Protein AF-A0A9J6EIV0-F1 (afdb_monomer_lite)

InterPro domains:
  IPR001214 SET domain [PF21549] (15-64)
  IPR046341 SET domain superfamily [G3DSA:2.170.270.10] (5-67)

Radius of gyration: 27.81 Å; chains: 1; bounding box: 57×49×86 Å

Secondary structure (DSSP, 8-state):
-PPPPPTTS---SEETTEE-----TT-TTS--GGGGPPPPSSTTT--EEEEE-TTS-EEEEE-HHHHHHHHHHHHHHHTT----EEEEEEEETT---SS-----S-HHHHHHTT----PPPP-S-PPEEEEEEEEETTEEPTT--EEEE-S-SSS-SGGG--TT--

pLDDT: mean 74.61, std 16.57, range [36.88, 96.25]

Foldseek 3Di:
DDDPDDPQPPQDCQDVNDRNDDDDQVDPVDHDPVSVDDDDPDPVPDQWDWDADSVGDIDTDGPDVVVVVVVVVVVCVVVVHFDKDKDKDKDFDQDDDPDWQAQPPDPVVCVVVVHDRTDDRDDDLGWMKMKIFMDGPVGTDPPRIDIDTQPDSDDDSVVVDDPPVD

Structure (mmCIF, N/CA/C/O backbone):
data_AF-A0A9J6EIV0-F1
#
_entry.id   AF-A0A9J6EIV0-F1
#
loop_
_atom_site.group_PDB
_atom_site.id
_atom_site.type_symbol
_atom_site.label_atom_id
_atom_site.label_alt_id
_atom_site.label_comp_id
_atom_site.label_asym_id
_atom_site.label_entity_id
_atom_site.label_seq_id
_atom_site.pdbx_PDB_ins_code
_atom_site.Cartn_x
_atom_site.Cartn_y
_atom_site.Cartn_z
_atom_site.occupancy
_atom_site.B_iso_or_equiv
_atom_site.auth_seq_id
_atom_site.auth_comp_id
_atom_site.auth_asym_id
_atom_site.auth_atom_id
_atom_site.pdbx_PDB_model_num
ATOM 1 N N . MET A 1 1 ? 12.733 7.271 54.585 1.00 36.88 1 MET A N 1
ATOM 2 C CA . MET A 1 1 ? 13.508 7.247 53.327 1.00 36.88 1 MET A CA 1
ATOM 3 C C . MET A 1 1 ? 12.521 7.189 52.169 1.00 36.88 1 MET A C 1
ATOM 5 O O . MET A 1 1 ? 11.903 6.151 51.969 1.00 36.88 1 MET A O 1
ATOM 9 N N . GLY A 1 2 ? 12.265 8.321 51.509 1.00 41.19 2 GLY A N 1
ATOM 10 C CA . GLY A 1 2 ? 11.360 8.383 50.355 1.00 41.19 2 GLY A CA 1
ATOM 11 C C . GLY A 1 2 ? 12.076 7.889 49.101 1.00 41.19 2 GLY A C 1
ATOM 12 O O . GLY A 1 2 ? 13.243 8.220 48.902 1.00 41.19 2 GLY A O 1
ATOM 13 N N . ARG A 1 3 ? 11.410 7.063 48.287 1.00 42.47 3 ARG A N 1
ATOM 14 C CA . ARG A 1 3 ? 11.948 6.646 46.983 1.00 42.47 3 ARG A CA 1
ATOM 15 C C . ARG A 1 3 ? 12.110 7.887 46.091 1.00 42.47 3 ARG A C 1
ATOM 17 O O . ARG A 1 3 ? 11.226 8.742 46.132 1.00 42.47 3 ARG A O 1
ATOM 24 N N . PRO A 1 4 ? 13.183 7.998 45.293 1.00 40.88 4 PRO A N 1
ATOM 25 C CA . PRO A 1 4 ? 13.272 9.055 44.297 1.00 40.88 4 PRO A CA 1
ATOM 26 C C . PRO A 1 4 ? 12.162 8.853 43.257 1.00 40.88 4 PRO A C 1
ATOM 28 O O . PRO A 1 4 ? 11.885 7.721 42.855 1.00 40.88 4 PRO A O 1
ATOM 31 N N . ALA A 1 5 ? 11.502 9.945 42.872 1.00 47.28 5 ALA A N 1
ATOM 32 C CA . ALA A 1 5 ? 10.506 9.943 41.808 1.00 47.28 5 ALA A CA 1
ATOM 33 C C . ALA A 1 5 ? 11.138 9.438 40.497 1.00 47.28 5 ALA A C 1
ATOM 35 O O . ALA A 1 5 ? 12.264 9.811 40.162 1.00 47.28 5 ALA A O 1
ATOM 36 N N . ASP A 1 6 ? 10.427 8.560 39.784 1.00 44.59 6 ASP A N 1
ATOM 37 C CA . ASP A 1 6 ? 10.831 8.064 38.465 1.00 44.59 6 ASP A CA 1
ATOM 38 C C . ASP A 1 6 ? 10.787 9.237 37.469 1.00 44.59 6 ASP A C 1
ATOM 40 O O . ASP A 1 6 ? 9.721 9.827 37.292 1.00 44.59 6 ASP A O 1
ATOM 44 N N . PRO A 1 7 ? 11.891 9.583 36.782 1.00 41.31 7 PRO A N 1
ATOM 45 C CA . PRO A 1 7 ? 11.933 10.712 35.845 1.00 41.31 7 PRO A CA 1
ATOM 46 C C . PRO A 1 7 ? 11.071 10.508 34.583 1.00 41.31 7 PRO A C 1
ATOM 48 O O . PRO A 1 7 ? 11.115 11.323 33.663 1.00 41.31 7 PRO A O 1
ATOM 51 N N . ARG A 1 8 ? 10.299 9.416 34.518 1.00 42.94 8 ARG A N 1
ATOM 52 C CA . ARG A 1 8 ? 9.434 9.035 33.399 1.00 42.94 8 ARG A CA 1
ATOM 53 C C . ARG A 1 8 ? 7.946 9.353 33.596 1.00 42.94 8 ARG A C 1
ATOM 55 O O . ARG A 1 8 ? 7.177 9.048 32.690 1.00 42.94 8 ARG A O 1
ATOM 62 N N . SER A 1 9 ? 7.519 9.945 34.718 1.00 41.25 9 SER A N 1
ATOM 63 C CA . SER A 1 9 ? 6.082 10.182 34.966 1.00 41.25 9 SER A CA 1
ATOM 64 C C . SER A 1 9 ? 5.508 11.480 34.388 1.00 41.25 9 SER A C 1
ATOM 66 O O . SER A 1 9 ? 4.306 11.530 34.145 1.00 41.25 9 SER A O 1
ATOM 68 N N . ASP A 1 10 ? 6.321 12.502 34.104 1.00 40.12 10 ASP A N 1
ATOM 69 C CA . ASP A 1 10 ? 5.792 13.877 33.993 1.00 40.12 10 ASP A CA 1
ATOM 70 C C . ASP A 1 10 ? 5.980 14.518 32.617 1.00 40.12 10 ASP A C 1
ATOM 72 O O . ASP A 1 10 ? 6.461 15.644 32.495 1.00 40.12 10 ASP A O 1
ATOM 76 N N . ARG A 1 11 ? 5.598 13.819 31.545 1.00 42.34 11 ARG A N 1
ATOM 77 C CA . ARG A 1 11 ? 5.406 14.465 30.237 1.00 42.34 11 ARG A CA 1
ATOM 78 C C . ARG A 1 11 ? 4.131 13.946 29.587 1.00 42.34 11 ARG A C 1
ATOM 80 O O . ARG A 1 11 ? 4.123 13.021 28.788 1.00 42.34 11 ARG A O 1
ATOM 87 N N . GLN A 1 12 ? 3.015 14.534 29.987 1.00 45.53 12 GLN A N 1
ATOM 88 C CA . GLN A 1 12 ? 1.801 14.578 29.179 1.00 45.53 12 GLN A CA 1
ATOM 89 C C . GLN A 1 12 ? 1.683 16.027 28.697 1.00 45.53 12 GLN A C 1
ATOM 91 O O . GLN A 1 12 ? 1.921 16.936 29.485 1.00 45.53 12 GLN A O 1
ATOM 96 N N . ALA A 1 13 ? 1.326 16.292 27.433 1.00 51.00 13 ALA A N 1
ATOM 97 C CA . ALA A 1 13 ? 1.118 17.688 26.996 1.00 51.00 13 ALA A CA 1
ATOM 98 C C . ALA A 1 13 ? -0.140 18.340 27.598 1.00 51.00 13 ALA A C 1
ATOM 100 O O . ALA A 1 13 ? -0.450 19.492 27.291 1.00 51.00 13 ALA A O 1
ATOM 101 N N . ILE A 1 14 ? -0.867 17.588 28.427 1.00 51.41 14 ILE A N 1
ATOM 102 C CA . ILE A 1 14 ? -2.011 18.036 29.202 1.00 51.41 14 ILE A CA 1
ATOM 103 C C . ILE A 1 14 ? -1.788 17.535 30.633 1.00 51.41 14 ILE A C 1
ATOM 105 O O . ILE A 1 14 ? -2.080 16.383 30.944 1.00 51.41 14 ILE A O 1
ATOM 109 N N . ASP A 1 15 ? -1.248 18.394 31.491 1.00 54.31 15 ASP A N 1
ATOM 110 C CA . ASP A 1 15 ? -1.127 18.160 32.931 1.00 54.31 15 ASP A CA 1
ATOM 111 C C . ASP A 1 15 ? -2.340 18.784 33.634 1.00 54.31 15 ASP A C 1
ATOM 113 O O . ASP A 1 15 ? -2.559 19.996 33.566 1.00 54.31 15 ASP A O 1
ATOM 117 N N . GLY A 1 16 ? -3.200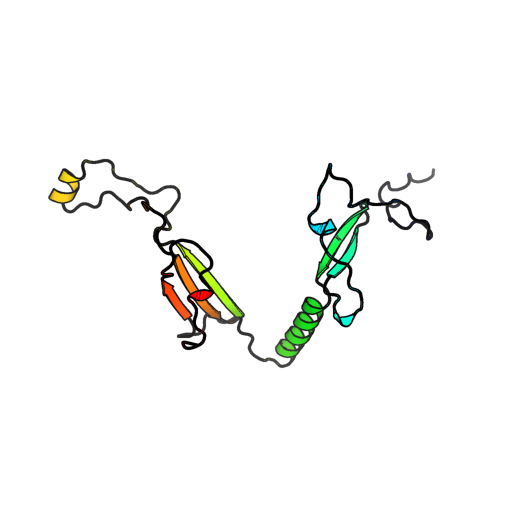 17.959 34.237 1.00 57.06 16 GLY A N 1
ATOM 118 C CA . GLY A 1 16 ? -4.359 18.434 35.006 1.00 57.06 16 GLY A CA 1
ATOM 119 C C . GLY A 1 16 ? -5.341 19.341 34.241 1.00 57.06 16 GLY A C 1
ATOM 120 O O . GLY A 1 16 ? -6.036 20.143 34.861 1.00 57.06 16 GLY A O 1
ATOM 121 N N . GLY A 1 17 ? -5.387 19.258 32.904 1.00 60.41 17 GLY A N 1
ATOM 122 C CA . GLY A 1 17 ? -6.222 20.119 32.054 1.00 60.41 17 GLY A CA 1
ATOM 123 C C . GLY A 1 17 ? -5.599 21.471 31.682 1.00 60.41 17 GLY A C 1
ATOM 124 O O . GLY A 1 17 ? -6.284 22.311 31.099 1.00 60.41 17 GLY A O 1
ATOM 125 N N . ARG A 1 18 ? -4.316 21.701 31.989 1.00 62.94 18 ARG A N 1
ATOM 126 C CA . ARG A 1 18 ? -3.568 22.891 31.557 1.00 62.94 18 ARG A CA 1
ATOM 127 C C . ARG A 1 18 ? -2.764 22.593 30.294 1.00 62.94 18 ARG A C 1
ATOM 129 O O . ARG A 1 18 ? -2.168 21.528 30.165 1.00 62.94 18 ARG A O 1
ATOM 136 N N . VAL A 1 19 ? -2.751 23.549 29.365 1.00 64.50 19 VAL A N 1
ATOM 137 C CA . VAL A 1 19 ? -1.915 23.499 28.157 1.00 64.50 19 VAL A CA 1
ATOM 138 C C . VAL A 1 19 ? -0.451 23.579 28.584 1.00 64.50 19 VAL A C 1
ATOM 140 O O . VAL A 1 19 ? -0.048 24.574 29.184 1.00 64.50 19 VAL A O 1
ATOM 143 N N . CYS A 1 20 ? 0.339 22.545 28.290 1.00 65.38 20 CYS A N 1
ATOM 144 C CA . CYS A 1 20 ? 1.736 22.481 28.727 1.00 65.38 20 CYS A CA 1
ATOM 145 C C . CYS A 1 20 ? 2.719 23.126 27.737 1.00 65.38 20 CYS A C 1
ATOM 147 O O . CYS A 1 20 ? 3.757 23.624 28.163 1.00 65.38 20 CYS A O 1
ATOM 149 N N . PHE A 1 21 ? 2.422 23.124 26.433 1.00 70.31 21 PHE A N 1
ATOM 150 C CA . PHE A 1 21 ? 3.243 23.761 25.394 1.00 70.31 21 PHE A CA 1
ATOM 151 C C . PHE A 1 21 ? 2.455 23.947 24.087 1.00 70.31 21 PHE A C 1
ATOM 153 O O . PHE A 1 21 ? 1.449 23.277 23.856 1.00 70.31 21 PHE A O 1
ATOM 160 N N . LEU A 1 22 ? 2.928 24.858 23.232 1.00 73.31 22 LEU A N 1
ATOM 161 C CA . LEU A 1 22 ? 2.429 25.079 21.873 1.00 73.31 22 LEU A CA 1
ATOM 162 C C . LEU A 1 22 ? 3.493 24.631 20.871 1.00 73.31 22 LEU A C 1
ATOM 164 O O . LEU A 1 22 ? 4.683 24.847 21.092 1.00 73.31 22 LEU A O 1
ATOM 168 N N . VAL A 1 23 ? 3.054 24.025 19.771 1.00 76.88 23 VAL A N 1
ATOM 169 C CA . VAL A 1 23 ? 3.908 23.716 18.621 1.00 76.88 23 VAL A CA 1
ATOM 170 C C . VAL A 1 23 ? 3.472 24.632 17.489 1.00 76.88 23 VAL A C 1
ATOM 172 O O . VAL A 1 23 ? 2.347 24.511 17.006 1.00 76.88 23 VAL A O 1
ATOM 175 N N . ASP A 1 24 ? 4.340 25.564 17.105 1.00 79.94 24 ASP A N 1
ATOM 176 C CA . ASP A 1 24 ? 4.072 26.489 16.007 1.00 79.94 24 ASP A CA 1
ATOM 177 C C . ASP A 1 24 ? 4.581 25.904 14.684 1.00 79.94 24 ASP A C 1
ATOM 179 O O . ASP A 1 24 ? 5.778 25.703 14.489 1.00 79.94 24 ASP A O 1
ATOM 183 N N . GLY A 1 25 ? 3.653 25.608 13.775 1.00 75.56 25 GLY A N 1
ATOM 184 C CA . GLY A 1 25 ? 3.959 25.112 12.433 1.00 75.56 25 GLY A CA 1
ATOM 185 C C . GLY A 1 25 ? 4.364 26.202 11.4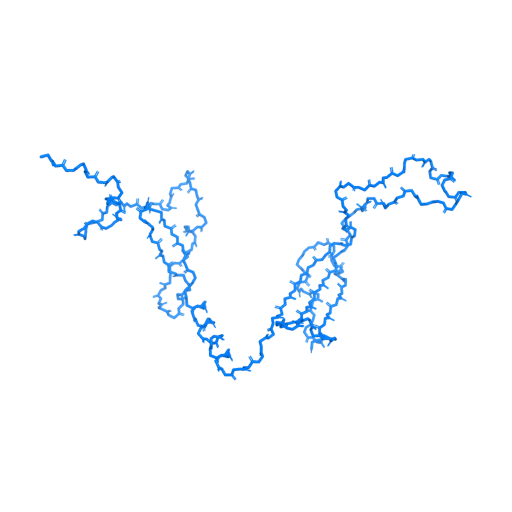34 1.00 75.56 25 GLY A C 1
ATOM 186 O O . GLY A 1 25 ? 4.687 25.872 10.295 1.00 75.56 25 GLY A O 1
ATOM 187 N N . ALA A 1 26 ? 4.325 27.482 11.822 1.00 77.56 26 ALA A N 1
ATOM 188 C CA . ALA A 1 26 ? 4.781 28.599 10.996 1.00 77.56 26 ALA A CA 1
ATOM 189 C C . ALA A 1 26 ? 6.299 28.836 11.088 1.00 77.56 26 ALA A C 1
ATOM 191 O O . ALA A 1 26 ? 6.832 29.646 10.326 1.00 77.56 26 ALA A O 1
ATOM 192 N N . ASP A 1 27 ? 6.998 28.135 11.991 1.00 75.38 27 ASP A N 1
ATOM 193 C CA . ASP A 1 27 ? 8.450 28.226 12.114 1.00 75.38 27 ASP A CA 1
ATOM 194 C C . ASP A 1 27 ? 9.139 27.687 10.849 1.00 75.38 27 ASP A C 1
ATOM 196 O O . ASP A 1 27 ? 9.061 26.507 10.495 1.00 75.38 27 ASP A O 1
ATOM 200 N N . THR A 1 28 ? 9.832 28.584 10.152 1.00 71.12 28 THR A N 1
ATOM 201 C CA . THR A 1 28 ? 10.541 28.292 8.906 1.00 71.12 28 THR A CA 1
ATOM 202 C C . THR A 1 28 ? 11.899 27.634 9.131 1.00 71.12 28 THR A C 1
ATOM 204 O O . THR A 1 28 ? 12.477 27.125 8.169 1.00 71.12 28 THR A O 1
ATOM 207 N N . MET A 1 29 ? 12.414 27.599 10.367 1.00 74.12 29 MET A N 1
ATOM 208 C CA . MET A 1 29 ? 13.696 26.959 10.673 1.00 74.12 29 MET A CA 1
ATOM 209 C C . MET A 1 29 ? 13.618 25.430 10.650 1.00 74.12 29 MET A C 1
ATOM 211 O O . MET A 1 29 ? 14.626 24.782 10.371 1.00 74.12 29 MET A O 1
ATOM 215 N N . MET A 1 30 ? 12.443 24.848 10.916 1.00 66.19 30 MET A N 1
ATOM 216 C CA . MET A 1 30 ? 12.231 23.395 10.976 1.00 66.19 30 MET A CA 1
ATOM 217 C C . MET A 1 30 ? 10.941 22.995 10.241 1.00 66.19 30 MET A C 1
ATOM 219 O O . MET A 1 30 ? 9.963 22.575 10.865 1.00 66.19 30 MET A O 1
ATOM 223 N N . PRO A 1 31 ? 10.910 23.119 8.902 1.00 73.31 31 PRO A N 1
ATOM 224 C CA . PRO A 1 31 ? 9.707 22.857 8.131 1.00 73.31 31 PRO A CA 1
ATOM 225 C C . PRO A 1 31 ? 9.334 21.373 8.190 1.00 73.31 31 PRO A C 1
ATOM 227 O O . PRO A 1 31 ? 10.141 20.488 7.900 1.00 73.31 31 PRO A O 1
ATOM 230 N N . SER A 1 32 ? 8.071 21.100 8.507 1.00 83.12 32 SER A N 1
ATOM 231 C CA . SER A 1 32 ? 7.474 19.773 8.382 1.00 83.12 32 SER A CA 1
ATOM 232 C C . SER A 1 32 ? 6.374 19.815 7.336 1.00 83.12 32 SER A C 1
ATOM 234 O O . SER A 1 32 ? 5.533 20.707 7.350 1.00 83.12 32 SER A O 1
ATOM 236 N N . TRP A 1 33 ? 6.318 18.811 6.461 1.00 87.94 33 TRP A N 1
ATOM 237 C CA . TRP A 1 33 ? 5.217 18.663 5.502 1.00 87.94 33 TRP A CA 1
ATOM 238 C C . TRP A 1 33 ? 3.842 18.606 6.194 1.00 87.94 33 TRP A C 1
ATOM 240 O O . TRP A 1 33 ? 2.826 18.939 5.587 1.00 87.94 33 TRP A O 1
ATOM 250 N N . MET A 1 34 ? 3.812 18.214 7.474 1.00 87.00 34 MET A N 1
ATOM 251 C CA . MET A 1 34 ? 2.598 18.122 8.281 1.00 87.00 34 MET A CA 1
ATOM 252 C C . MET A 1 34 ? 1.881 19.470 8.443 1.00 87.00 34 MET A C 1
ATOM 254 O O . MET A 1 34 ? 0.674 19.471 8.648 1.00 87.00 34 MET A O 1
ATOM 258 N N . THR A 1 35 ? 2.576 20.605 8.306 1.00 87.19 35 THR A N 1
ATOM 259 C CA . THR A 1 35 ? 1.976 21.948 8.444 1.00 87.19 35 THR A CA 1
ATOM 260 C C . THR A 1 35 ? 1.103 22.339 7.249 1.00 87.19 35 THR A C 1
ATOM 262 O O . THR A 1 35 ? 0.249 23.212 7.368 1.00 87.19 35 THR A O 1
ATOM 265 N N . TYR A 1 36 ? 1.261 21.652 6.114 1.00 87.56 36 TYR A N 1
ATOM 266 C CA . TYR A 1 36 ? 0.445 21.841 4.912 1.00 87.56 36 TYR A CA 1
ATOM 267 C C . TYR A 1 36 ? -0.818 20.967 4.898 1.00 87.56 36 TYR A C 1
ATOM 269 O O . TYR A 1 36 ? -1.643 21.083 3.990 1.00 87.56 36 TYR A O 1
ATOM 277 N N . VAL A 1 37 ? -0.985 20.074 5.879 1.00 88.06 37 VAL A N 1
ATOM 278 C CA . VAL A 1 37 ? -2.162 19.206 5.973 1.00 88.06 37 VAL A CA 1
ATOM 279 C C . VAL A 1 37 ? -3.352 20.025 6.465 1.00 88.06 37 VAL A C 1
ATOM 281 O O . VAL A 1 37 ? -3.350 20.556 7.572 1.00 88.06 37 VAL A O 1
ATOM 284 N N . GLN A 1 38 ? -4.395 20.113 5.641 1.00 89.81 38 GLN A N 1
ATOM 285 C CA . GLN A 1 38 ? -5.613 20.840 5.988 1.00 89.81 38 GLN A CA 1
ATOM 286 C C . GLN A 1 38 ? -6.415 20.102 7.068 1.00 89.81 38 GLN A C 1
ATOM 288 O O . GLN A 1 38 ? -6.592 18.883 7.010 1.00 89.81 38 GLN A O 1
ATOM 293 N N . CYS A 1 39 ? -6.943 20.851 8.038 1.00 89.06 39 CYS A N 1
ATOM 294 C CA . CYS A 1 39 ? -7.876 20.315 9.023 1.00 89.06 39 CYS A CA 1
ATOM 295 C C . CYS A 1 39 ? -9.194 19.914 8.352 1.00 89.06 39 CYS A C 1
ATOM 297 O O . CYS A 1 39 ? -9.755 20.670 7.558 1.00 89.06 39 CYS A O 1
ATOM 299 N N . ALA A 1 40 ? -9.722 18.750 8.729 1.00 87.94 40 ALA A N 1
ATOM 300 C CA . ALA A 1 40 ? -11.068 18.355 8.342 1.00 87.94 40 ALA A CA 1
ATOM 301 C C . ALA A 1 40 ? -12.099 19.321 8.953 1.00 87.94 40 ALA A C 1
ATOM 303 O O . ALA A 1 40 ? -12.069 19.606 10.148 1.00 87.94 40 ALA A O 1
ATOM 304 N N . ARG A 1 41 ? -13.030 19.798 8.131 1.00 90.69 41 ARG A N 1
ATOM 305 C CA . ARG A 1 41 ? -14.138 20.695 8.493 1.00 90.69 41 ARG A CA 1
ATOM 306 C C . ARG A 1 41 ? -15.311 19.933 9.106 1.00 90.69 41 ARG A C 1
ATOM 308 O O . ARG A 1 41 ? -16.118 20.519 9.817 1.00 90.69 41 ARG A O 1
ATOM 315 N N . HIS A 1 42 ? -15.420 18.635 8.817 1.00 86.31 42 HIS A N 1
ATOM 316 C CA . HIS A 1 42 ? -16.441 17.743 9.364 1.00 86.31 42 HIS A CA 1
ATOM 317 C C . HIS A 1 42 ? -15.984 16.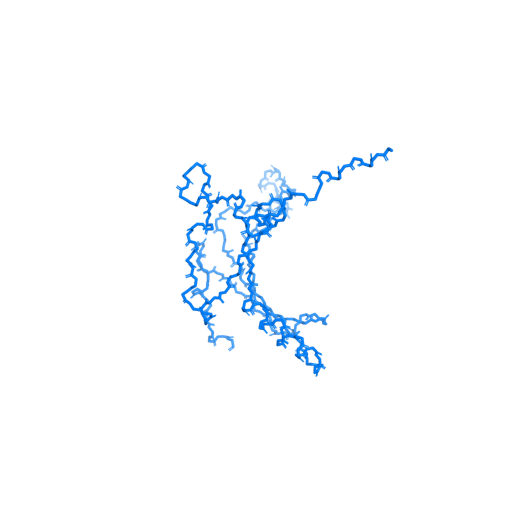274 9.354 1.00 86.31 42 HIS A C 1
ATOM 319 O O . HIS A 1 42 ? -15.120 15.862 8.577 1.00 86.31 42 HIS A O 1
ATOM 325 N N . GLU A 1 43 ? -16.608 15.438 10.188 1.00 80.25 43 GLU A N 1
ATOM 326 C CA . GLU A 1 43 ? -16.226 14.029 10.375 1.00 80.25 43 GLU A CA 1
ATOM 327 C C . GLU A 1 43 ? -16.284 13.212 9.068 1.00 80.25 43 GLU A C 1
ATOM 329 O O . GLU A 1 43 ? -15.544 12.239 8.878 1.00 80.25 43 GLU A O 1
ATOM 334 N N . GLN A 1 44 ? -17.151 13.595 8.122 1.00 79.25 44 GLN A N 1
ATOM 335 C CA . GLN A 1 44 ? -17.284 12.900 6.842 1.00 79.25 44 GLN A CA 1
ATOM 336 C C . GLN A 1 44 ? -15.982 12.926 6.019 1.00 79.25 44 GLN A C 1
ATOM 338 O O . GLN A 1 44 ? -15.669 11.898 5.416 1.00 79.25 44 GLN A O 1
ATOM 343 N N . GLU A 1 45 ? -15.197 14.007 6.067 1.00 84.62 45 GLU A N 1
ATOM 344 C CA . GLU A 1 45 ? -13.948 14.156 5.301 1.00 84.62 45 GLU A CA 1
ATOM 345 C C . GLU A 1 45 ? -12.677 13.826 6.102 1.00 84.62 45 GLU A C 1
ATOM 347 O O . GLU A 1 45 ? -11.599 13.708 5.526 1.00 84.62 45 GLU A O 1
ATOM 352 N N . GLN A 1 46 ? -12.788 13.603 7.416 1.00 85.69 46 GLN A N 1
ATOM 353 C CA . GLN A 1 46 ? -11.638 13.279 8.257 1.00 85.69 46 GLN A CA 1
ATOM 354 C C . GLN A 1 46 ? -11.049 11.897 7.928 1.00 85.69 46 GLN A C 1
ATOM 356 O O . GLN A 1 46 ? -11.700 10.858 8.077 1.00 85.69 46 GLN A O 1
ATOM 361 N N . ASN A 1 47 ? -9.783 11.874 7.514 1.00 85.69 47 ASN A N 1
ATOM 362 C CA . ASN A 1 47 ? -9.011 10.662 7.216 1.00 85.69 47 ASN A CA 1
ATOM 363 C C . ASN A 1 47 ? -7.776 10.485 8.122 1.00 85.69 47 ASN A C 1
ATOM 365 O O . ASN A 1 47 ? -7.269 9.361 8.230 1.00 85.69 47 ASN A O 1
ATOM 369 N N . LEU A 1 48 ? -7.344 11.553 8.796 1.00 89.50 48 LEU A N 1
ATOM 370 C CA . LEU A 1 48 ? -6.232 11.585 9.740 1.00 89.50 48 LEU A CA 1
ATOM 371 C C . LEU A 1 48 ? -6.722 11.985 11.141 1.00 89.50 48 LEU A C 1
ATOM 373 O O . LEU A 1 48 ? -7.526 12.901 11.289 1.00 89.50 48 LEU A O 1
ATOM 377 N N . ASP A 1 49 ? -6.203 11.314 12.169 1.00 88.44 49 ASP A N 1
ATOM 378 C CA . ASP A 1 49 ? -6.304 11.738 13.569 1.00 88.44 49 ASP A CA 1
ATOM 379 C C . ASP A 1 49 ? -4.916 12.193 14.031 1.00 88.44 49 ASP A C 1
ATOM 381 O O . ASP A 1 49 ? -3.920 11.524 13.748 1.00 88.44 49 ASP A O 1
ATOM 385 N N . MET A 1 50 ? -4.851 13.283 14.787 1.00 88.06 50 MET A N 1
ATOM 386 C CA . MET A 1 50 ? -3.625 13.721 15.447 1.00 88.06 50 MET A CA 1
ATOM 387 C C . MET A 1 50 ? -3.389 12.896 16.719 1.00 88.06 50 MET A C 1
ATOM 389 O O . MET A 1 50 ? -4.304 12.676 17.513 1.00 88.06 50 MET A O 1
ATOM 393 N N . LEU A 1 51 ? -2.165 12.414 16.896 1.00 87.81 51 LEU A N 1
ATOM 394 C CA . LEU A 1 51 ? -1.710 11.649 18.048 1.00 87.81 51 LEU A CA 1
ATOM 395 C C . LEU A 1 51 ? -0.537 12.385 18.686 1.00 87.81 51 LEU A C 1
ATOM 397 O O . LEU A 1 51 ? 0.462 12.655 18.027 1.00 87.81 51 LEU A O 1
ATOM 401 N N . LEU A 1 52 ? -0.661 12.671 19.972 1.00 86.69 52 LEU A N 1
ATOM 402 C CA . LEU A 1 52 ? 0.419 13.180 20.799 1.00 86.69 52 LEU A CA 1
ATOM 403 C C . LEU A 1 52 ? 1.040 12.010 21.564 1.00 86.69 52 LEU A C 1
ATOM 405 O O . LEU A 1 52 ? 0.323 11.273 22.244 1.00 86.69 52 LEU A O 1
ATOM 409 N N . LEU A 1 53 ? 2.355 11.853 21.461 1.00 84.56 53 LEU A N 1
ATOM 410 C CA . LEU A 1 53 ? 3.102 10.873 22.244 1.00 84.56 53 LEU A CA 1
ATOM 411 C C . LEU A 1 53 ? 3.610 11.482 23.567 1.00 84.56 53 LEU A C 1
ATOM 413 O O . LEU A 1 53 ? 3.752 12.706 23.649 1.00 84.56 53 LEU A O 1
ATOM 417 N N . PRO A 1 54 ? 3.884 10.667 24.606 1.00 80.31 54 PRO A N 1
ATOM 418 C CA . PRO A 1 54 ? 4.347 11.154 25.914 1.00 80.31 54 PRO A CA 1
ATOM 419 C C . PRO A 1 54 ? 5.616 12.020 25.847 1.00 80.31 54 PRO A C 1
ATOM 421 O O . PRO A 1 54 ? 5.787 12.975 26.592 1.00 80.31 54 PRO A O 1
ATOM 424 N N . GLU A 1 55 ? 6.504 11.754 24.898 1.00 83.12 55 GLU A N 1
ATOM 425 C CA . GLU A 1 55 ? 7.704 12.556 24.652 1.00 83.12 55 GLU A CA 1
ATOM 426 C C . GLU A 1 55 ? 7.420 13.963 24.090 1.00 83.12 55 GLU A C 1
ATOM 428 O O . GLU A 1 55 ? 8.349 14.749 23.920 1.00 83.12 55 GLU A O 1
ATOM 433 N N . GLY A 1 56 ? 6.156 14.295 23.809 1.00 79.06 56 GLY A N 1
ATOM 434 C CA . GLY A 1 56 ? 5.710 15.603 23.325 1.00 79.06 56 GLY A CA 1
ATOM 435 C C . GLY A 1 56 ? 5.647 15.734 21.802 1.00 79.06 56 GLY A C 1
ATOM 436 O O . GLY A 1 56 ? 5.328 16.803 21.289 1.00 79.06 56 GLY A O 1
ATOM 437 N N . SER A 1 57 ? 5.926 14.653 21.071 1.00 84.25 57 SER A N 1
ATOM 438 C CA . SER A 1 57 ? 5.903 14.637 19.605 1.00 84.25 57 SER A CA 1
ATOM 439 C C . SER A 1 57 ? 4.496 14.403 19.049 1.00 84.25 57 SER A C 1
ATOM 441 O O . SER A 1 57 ? 3.713 13.625 19.602 1.00 84.25 57 SER A O 1
ATOM 443 N N . LEU A 1 58 ? 4.188 15.064 17.931 1.00 87.38 58 LEU A N 1
ATOM 444 C CA . LEU A 1 58 ? 2.900 14.999 17.240 1.00 87.38 58 LEU A CA 1
ATOM 445 C C . LEU A 1 58 ? 2.998 14.146 15.974 1.00 87.38 58 LEU A C 1
ATOM 447 O O . LEU A 1 58 ? 3.914 14.314 15.175 1.00 87.38 58 LEU A O 1
ATOM 451 N N . TYR A 1 59 ? 2.018 13.270 15.765 1.00 88.50 59 TYR A N 1
ATOM 452 C CA . TYR A 1 59 ? 1.934 12.368 14.618 1.00 88.50 59 TYR A CA 1
ATOM 453 C C . TYR A 1 59 ? 0.533 12.373 14.016 1.00 88.50 59 TYR A C 1
ATOM 455 O O . TYR A 1 59 ? -0.459 12.538 14.724 1.00 88.50 59 TYR A O 1
ATOM 463 N N . TYR A 1 60 ? 0.435 12.100 12.716 1.00 90.06 60 TYR A N 1
ATOM 464 C CA . TYR A 1 60 ? -0.835 11.735 12.096 1.00 90.06 60 TYR A CA 1
ATOM 465 C C . TYR A 1 60 ? -1.008 10.221 12.063 1.00 90.06 60 TYR A C 1
ATOM 467 O O . TYR A 1 60 ? -0.104 9.466 11.708 1.00 90.06 60 TYR A O 1
ATOM 475 N N . ARG A 1 61 ? -2.218 9.770 12.378 1.00 88.50 61 ARG A N 1
ATOM 476 C CA . ARG A 1 61 ? -2.656 8.387 12.227 1.00 88.50 61 ARG A CA 1
ATOM 477 C C . ARG A 1 61 ? -3.746 8.339 11.168 1.00 88.50 61 ARG A C 1
ATOM 479 O O . ARG A 1 61 ? -4.730 9.055 11.280 1.00 88.50 61 ARG A O 1
ATOM 486 N N . VAL A 1 62 ? -3.627 7.449 10.186 1.00 87.31 62 VAL A N 1
ATOM 487 C CA . VAL A 1 62 ? -4.716 7.182 9.231 1.00 87.31 62 VAL A CA 1
ATOM 488 C C . VAL A 1 62 ? -5.788 6.346 9.917 1.00 87.31 62 VAL A C 1
ATOM 490 O O . VAL A 1 62 ? -5.520 5.229 10.370 1.00 87.31 62 VAL A O 1
ATOM 493 N N . THR A 1 63 ? -7.011 6.859 10.000 1.00 80.12 63 THR A N 1
ATOM 494 C CA . THR A 1 63 ? -8.009 6.301 10.920 1.00 80.12 63 THR A CA 1
ATOM 495 C C . THR A 1 63 ? -9.271 5.832 10.244 1.00 80.12 63 THR A C 1
ATOM 497 O O . THR A 1 63 ? -9.615 4.655 10.367 1.00 80.12 63 THR A O 1
ATOM 500 N N . LYS A 1 64 ? -9.954 6.683 9.486 1.00 79.56 64 LYS A N 1
ATOM 501 C CA . LYS A 1 64 ? -11.276 6.335 8.956 1.00 79.56 64 LYS A CA 1
ATOM 502 C C . LYS A 1 64 ? -11.234 5.210 7.918 1.00 79.56 64 LYS A C 1
ATOM 504 O O . LYS A 1 64 ? -11.837 4.152 8.128 1.00 79.56 64 LYS A O 1
ATOM 509 N N . CYS A 1 65 ? -10.475 5.394 6.838 1.00 80.62 65 CYS A N 1
ATOM 510 C CA . CYS A 1 65 ? -10.394 4.418 5.747 1.00 80.62 65 CYS A CA 1
ATOM 511 C C . CYS A 1 65 ? -9.752 3.107 6.208 1.00 80.62 65 CYS A C 1
ATOM 513 O O . CYS A 1 65 ? -10.286 2.030 5.946 1.00 80.62 65 CYS A O 1
ATOM 515 N N . ARG A 1 66 ? -8.669 3.188 6.992 1.00 84.75 66 ARG A N 1
ATOM 516 C CA . ARG A 1 66 ? -7.977 2.000 7.506 1.00 84.75 66 ARG A CA 1
ATOM 517 C C . ARG A 1 66 ? -8.844 1.193 8.473 1.00 84.75 66 ARG A C 1
ATOM 519 O O . ARG A 1 66 ? -8.908 -0.024 8.337 1.00 84.75 66 ARG A O 1
ATOM 526 N N . ARG A 1 67 ? -9.568 1.827 9.407 1.00 86.00 67 ARG A N 1
ATOM 527 C CA . ARG A 1 67 ? -10.498 1.110 10.305 1.00 86.00 67 ARG A CA 1
ATOM 528 C C . ARG A 1 67 ? -11.654 0.471 9.533 1.00 86.00 67 ARG A C 1
ATOM 530 O O . ARG A 1 67 ? -12.040 -0.648 9.858 1.00 86.00 67 ARG A O 1
ATOM 537 N N . LYS A 1 68 ? -12.221 1.160 8.532 1.00 87.12 68 LYS A N 1
ATOM 538 C CA . LYS A 1 68 ? -13.276 0.598 7.667 1.00 87.12 68 LYS A CA 1
ATOM 539 C C . LYS A 1 68 ? -12.768 -0.641 6.927 1.00 87.12 68 LYS A C 1
ATOM 541 O O . LYS A 1 68 ? -13.373 -1.700 7.070 1.00 87.12 68 LYS A O 1
ATOM 546 N N . TYR A 1 69 ? -11.629 -0.518 6.246 1.00 87.50 69 TYR A N 1
ATOM 547 C CA . TYR A 1 69 ? -10.971 -1.619 5.544 1.00 87.50 69 TYR A CA 1
ATOM 548 C C . TYR A 1 69 ? -10.711 -2.809 6.475 1.00 87.50 69 TYR A C 1
ATOM 550 O O . TYR A 1 69 ? -11.159 -3.912 6.196 1.00 87.50 69 TYR A O 1
ATOM 558 N N . LEU A 1 70 ? -10.074 -2.588 7.631 1.00 90.44 70 LEU A N 1
ATOM 559 C CA . LEU A 1 70 ? -9.751 -3.665 8.573 1.00 90.44 70 LEU A CA 1
ATOM 560 C C . LEU A 1 70 ? -10.999 -4.361 9.136 1.00 90.44 70 LEU A C 1
ATOM 562 O O . LEU A 1 70 ? -10.954 -5.563 9.389 1.00 90.44 70 LEU A O 1
ATOM 566 N N . ARG A 1 71 ? -12.112 -3.640 9.335 1.00 92.25 71 ARG A N 1
ATOM 567 C CA . ARG A 1 71 ? -13.389 -4.247 9.752 1.00 92.25 71 ARG A CA 1
ATOM 568 C C . ARG A 1 71 ? -13.971 -5.143 8.662 1.00 92.25 71 ARG A C 1
ATOM 570 O O . ARG A 1 71 ? -14.295 -6.288 8.951 1.00 92.25 71 ARG A O 1
ATOM 577 N N . GLN A 1 72 ? -14.043 -4.648 7.428 1.00 91.12 72 GLN A N 1
ATOM 578 C CA . GLN A 1 72 ? -14.518 -5.431 6.281 1.00 91.12 72 GLN A CA 1
ATOM 579 C C . GLN A 1 72 ? -13.629 -6.655 6.038 1.00 91.12 72 GLN A C 1
ATOM 581 O O . GLN A 1 72 ? -14.120 -7.763 5.875 1.00 91.12 72 GLN A O 1
ATOM 586 N N . PHE A 1 73 ? -12.314 -6.476 6.102 1.00 92.12 73 PHE A N 1
ATOM 587 C CA . PHE A 1 73 ? -11.340 -7.544 5.923 1.00 92.12 73 PHE A CA 1
ATOM 588 C C . PHE A 1 73 ? -11.468 -8.645 6.988 1.00 92.12 73 PHE A C 1
ATOM 590 O O . PHE A 1 73 ? -11.429 -9.830 6.663 1.00 92.12 73 PHE A O 1
ATOM 597 N N . LYS A 1 74 ? -11.677 -8.273 8.260 1.00 94.25 74 LYS A N 1
ATOM 598 C CA . LYS A 1 74 ? -11.974 -9.237 9.334 1.00 94.25 74 LYS A CA 1
ATOM 599 C C . LYS A 1 74 ? -13.266 -10.009 9.074 1.00 94.25 74 LYS A C 1
ATOM 601 O O . LYS A 1 74 ? -13.307 -11.204 9.344 1.00 94.25 74 LYS A O 1
ATOM 606 N N . ASP A 1 75 ? -14.294 -9.341 8.563 1.00 95.25 75 ASP A N 1
ATOM 607 C CA . ASP A 1 75 ? -15.572 -9.974 8.245 1.00 95.25 75 ASP A CA 1
ATOM 608 C C . ASP A 1 75 ? -15.446 -10.983 7.092 1.00 95.25 75 ASP A C 1
ATOM 610 O O . ASP A 1 75 ? -15.906 -12.116 7.212 1.00 95.25 75 ASP A O 1
ATOM 614 N N . VAL A 1 76 ? -14.719 -10.630 6.027 1.00 93.00 76 VAL A N 1
ATOM 615 C CA . VAL A 1 76 ? -14.392 -11.542 4.915 1.00 93.00 76 VAL A CA 1
ATOM 616 C C . VAL A 1 76 ? -13.661 -12.789 5.426 1.00 93.00 76 VAL A C 1
ATOM 618 O O . VAL A 1 76 ? -14.067 -13.905 5.100 1.00 93.00 76 VAL A O 1
ATOM 621 N N . ARG A 1 77 ? -12.651 -12.616 6.296 1.00 93.50 77 ARG A N 1
ATOM 622 C CA . ARG A 1 77 ? -11.943 -13.741 6.938 1.00 93.50 77 ARG A CA 1
ATOM 623 C C . ARG A 1 77 ? -12.867 -14.601 7.796 1.00 93.50 77 ARG A C 1
ATOM 625 O O . ARG A 1 77 ? -12.785 -15.822 7.739 1.00 93.50 77 ARG A O 1
ATOM 632 N N . ARG A 1 78 ? -13.752 -13.982 8.585 1.00 95.88 78 ARG A N 1
ATOM 633 C CA . ARG A 1 78 ? -14.702 -14.693 9.457 1.00 95.88 78 ARG A CA 1
ATOM 634 C C . ARG A 1 78 ? -15.644 -15.600 8.664 1.00 95.88 78 ARG A C 1
ATOM 636 O O . ARG A 1 78 ? -15.978 -16.676 9.141 1.00 95.88 78 ARG A O 1
ATOM 643 N N . HIS A 1 79 ? -16.051 -15.172 7.474 1.00 96.00 79 HIS A N 1
ATOM 644 C CA . HIS A 1 79 ? -16.908 -15.954 6.584 1.00 96.00 79 HIS A CA 1
ATOM 645 C C . HIS A 1 79 ? -16.141 -17.004 5.762 1.00 96.00 79 HIS A C 1
ATOM 647 O O . HIS A 1 79 ? -16.733 -17.617 4.879 1.00 96.00 79 HIS A O 1
ATOM 653 N N . GLY A 1 80 ? -14.838 -17.196 6.005 1.00 93.75 80 GLY A N 1
ATOM 654 C CA . GLY A 1 80 ? -14.021 -18.164 5.269 1.00 93.75 80 GLY A CA 1
ATOM 655 C C . GLY A 1 80 ? -13.912 -17.856 3.774 1.00 93.75 80 GLY A C 1
ATOM 656 O O . GLY A 1 80 ? -13.692 -18.760 2.973 1.00 93.75 80 GLY A O 1
ATOM 657 N N . ARG A 1 81 ? -14.115 -16.595 3.371 1.00 92.69 81 ARG A N 1
ATOM 658 C CA . ARG A 1 81 ? -14.007 -16.202 1.966 1.00 92.69 81 ARG A CA 1
ATOM 659 C C . ARG A 1 81 ? -12.528 -16.074 1.587 1.00 92.69 81 ARG A C 1
ATOM 661 O O . ARG A 1 81 ? -11.780 -15.453 2.347 1.00 92.69 81 ARG A O 1
ATOM 668 N N . PRO A 1 82 ? -12.114 -16.586 0.416 1.00 91.00 82 PRO A N 1
ATOM 669 C CA . PRO A 1 82 ? -10.743 -16.431 -0.045 1.00 91.00 82 PRO A CA 1
ATOM 670 C C . PRO A 1 82 ? -10.419 -14.949 -0.265 1.00 91.00 82 PRO A C 1
ATOM 672 O O . PRO A 1 82 ? -11.256 -14.174 -0.739 1.00 91.00 82 PRO A O 1
ATOM 675 N N . ILE A 1 83 ? -9.201 -14.556 0.104 1.00 93.50 83 ILE A N 1
ATOM 676 C CA . ILE A 1 83 ? -8.698 -13.187 -0.029 1.00 93.50 83 ILE A CA 1
ATOM 677 C C . ILE A 1 83 ? -7.542 -13.205 -1.012 1.00 93.50 83 ILE A C 1
ATOM 679 O O . ILE A 1 83 ? -6.495 -13.778 -0.720 1.00 93.50 83 ILE A O 1
ATOM 683 N N . PHE A 1 84 ? -7.730 -12.529 -2.139 1.00 94.31 84 PHE A N 1
ATOM 684 C CA . PHE A 1 84 ? -6.687 -12.317 -3.130 1.00 94.31 84 PHE A CA 1
ATOM 685 C C . PHE A 1 84 ? -6.137 -10.901 -2.981 1.00 94.31 84 PHE A C 1
ATOM 687 O O . PHE A 1 84 ? -6.889 -9.928 -2.887 1.00 94.31 84 PHE A O 1
ATOM 694 N N . TYR A 1 85 ? -4.819 -10.795 -2.938 1.00 93.69 85 TYR A N 1
ATOM 695 C CA . TYR A 1 85 ? -4.078 -9.550 -3.005 1.00 93.69 85 TYR A CA 1
ATOM 696 C C . TYR A 1 85 ? -3.648 -9.351 -4.448 1.00 93.69 85 TYR A C 1
ATOM 698 O O . TYR A 1 85 ? -3.153 -10.282 -5.078 1.00 93.69 85 TYR A O 1
ATOM 706 N N . THR A 1 86 ? -3.835 -8.144 -4.962 1.00 94.81 86 THR A N 1
ATOM 707 C CA . THR A 1 86 ? -3.297 -7.728 -6.253 1.00 94.81 86 THR A CA 1
ATOM 708 C C . THR A 1 86 ? -2.360 -6.559 -6.023 1.00 94.81 86 THR A C 1
ATOM 710 O O . THR A 1 86 ? -2.604 -5.725 -5.145 1.00 94.81 86 THR A O 1
ATOM 713 N N . SER A 1 87 ? -1.266 -6.535 -6.764 1.00 92.94 87 SER A N 1
ATOM 714 C CA . SER A 1 87 ? -0.357 -5.403 -6.787 1.00 92.94 87 SER A CA 1
ATOM 715 C C . SER A 1 87 ? 0.285 -5.312 -8.152 1.00 92.94 87 SER A C 1
ATOM 717 O O . SER A 1 87 ? 0.460 -6.302 -8.863 1.00 92.94 87 SER A O 1
ATOM 719 N N . GLU A 1 88 ? 0.690 -4.097 -8.449 1.00 90.75 88 GLU A N 1
ATOM 720 C CA . GLU A 1 88 ? 1.536 -3.746 -9.563 1.00 90.75 88 GLU A CA 1
ATOM 721 C C . GLU A 1 88 ? 2.953 -3.476 -9.043 1.00 90.75 88 GLU A C 1
ATOM 723 O O . GLU A 1 88 ? 3.144 -2.995 -7.920 1.00 90.75 88 GLU A O 1
ATOM 728 N N . THR A 1 89 ? 3.953 -3.826 -9.840 1.00 90.12 89 THR A N 1
ATOM 729 C CA . THR A 1 89 ? 5.358 -3.485 -9.626 1.00 90.12 89 THR A CA 1
ATOM 730 C C . THR A 1 89 ? 6.054 -3.283 -10.969 1.00 90.12 89 THR A C 1
ATOM 732 O O . THR A 1 89 ? 5.498 -3.577 -12.025 1.00 90.12 89 THR A O 1
ATOM 735 N N . TRP A 1 90 ? 7.291 -2.797 -10.948 1.00 86.44 90 TRP A N 1
ATOM 736 C CA . TRP A 1 90 ? 8.083 -2.593 -12.154 1.00 86.44 90 TRP A CA 1
ATOM 737 C C . TRP A 1 90 ? 9.520 -3.091 -11.985 1.00 86.44 90 TRP A C 1
ATOM 739 O O . TRP A 1 90 ? 10.088 -3.075 -10.893 1.00 86.44 90 TRP A O 1
ATOM 749 N N . ALA A 1 91 ? 10.126 -3.514 -13.091 1.00 84.88 91 ALA A N 1
ATOM 750 C CA . ALA A 1 91 ? 11.526 -3.909 -13.180 1.00 84.88 91 ALA A CA 1
ATOM 751 C C . ALA A 1 91 ? 12.196 -3.184 -14.353 1.00 84.88 91 ALA A C 1
ATOM 753 O O . ALA A 1 91 ? 11.635 -3.104 -15.441 1.00 84.88 91 ALA A O 1
ATOM 754 N N . ASN A 1 92 ? 13.401 -2.647 -14.165 1.00 80.94 92 ASN A N 1
ATOM 755 C CA . ASN A 1 92 ? 14.133 -2.026 -15.274 1.00 80.94 92 ASN A CA 1
ATOM 756 C C . ASN A 1 92 ? 14.686 -3.099 -16.222 1.00 80.94 92 ASN A C 1
ATOM 758 O O . ASN A 1 92 ? 15.299 -4.072 -15.768 1.00 80.94 92 ASN A O 1
ATOM 762 N N . ALA A 1 93 ? 14.554 -2.882 -17.533 1.00 66.94 93 ALA A N 1
ATOM 763 C CA . ALA A 1 93 ? 15.373 -3.584 -18.511 1.00 66.94 93 ALA A CA 1
ATOM 764 C C . ALA A 1 93 ? 16.841 -3.230 -18.230 1.00 66.94 93 ALA A C 1
ATOM 766 O O . ALA A 1 93 ? 17.188 -2.061 -18.078 1.00 66.94 93 ALA A O 1
ATOM 767 N N . GLY A 1 94 ? 17.673 -4.251 -18.029 1.00 66.06 94 GLY A N 1
ATOM 768 C CA . GLY A 1 94 ? 19.068 -4.064 -17.642 1.00 66.06 94 GLY A CA 1
ATOM 769 C C . GLY A 1 94 ? 19.353 -4.119 -16.139 1.00 66.06 94 GLY A C 1
ATOM 770 O O . GLY A 1 94 ? 20.478 -3.833 -15.743 1.00 66.06 94 GLY A O 1
ATOM 771 N N . HIS A 1 95 ? 18.397 -4.499 -15.279 1.00 63.59 95 HIS A N 1
ATOM 772 C CA . HIS A 1 95 ? 18.700 -4.733 -13.862 1.00 63.59 95 HIS A CA 1
ATOM 773 C C . HIS A 1 95 ? 19.862 -5.734 -13.720 1.00 63.59 95 HIS A C 1
ATOM 775 O O . HIS A 1 95 ? 19.738 -6.911 -14.055 1.00 63.59 95 HIS A O 1
ATOM 781 N N . THR A 1 96 ? 21.007 -5.236 -13.256 1.00 62.59 96 THR A N 1
ATOM 782 C CA . THR A 1 96 ? 22.242 -6.000 -13.086 1.00 62.59 96 THR A CA 1
ATOM 783 C C . THR A 1 96 ? 22.670 -5.971 -11.625 1.00 62.59 96 THR A C 1
ATOM 785 O O . THR A 1 96 ? 22.286 -5.085 -10.858 1.00 62.59 96 THR A O 1
ATOM 788 N N . VAL A 1 97 ? 23.473 -6.951 -11.223 1.00 62.62 97 VAL A N 1
ATOM 789 C CA . VAL A 1 97 ? 24.105 -6.957 -9.903 1.00 62.62 97 VAL A CA 1
ATOM 790 C C . VAL A 1 97 ? 25.150 -5.842 -9.828 1.00 62.62 97 VAL A C 1
ATOM 792 O O . VAL A 1 97 ? 25.866 -5.580 -10.790 1.00 62.62 97 VAL A O 1
ATOM 795 N N . SER A 1 98 ? 25.294 -5.208 -8.660 1.00 58.69 98 SER A N 1
ATOM 796 C CA . SER A 1 98 ? 26.277 -4.129 -8.443 1.00 58.69 98 SER A CA 1
ATOM 797 C C . SER A 1 98 ? 27.729 -4.550 -8.713 1.00 58.69 98 SER A C 1
ATOM 799 O O . SER A 1 98 ? 28.601 -3.702 -8.895 1.00 58.69 98 SER A O 1
ATOM 801 N N . ARG A 1 99 ? 27.994 -5.862 -8.735 1.00 57.09 99 ARG A N 1
ATOM 802 C CA . ARG A 1 99 ? 29.270 -6.475 -9.106 1.00 57.09 99 ARG A CA 1
ATOM 803 C C . ARG A 1 99 ? 29.006 -7.646 -10.048 1.00 57.09 99 ARG A C 1
ATOM 805 O O . ARG A 1 99 ? 28.562 -8.700 -9.603 1.00 57.09 99 ARG A O 1
ATOM 812 N N . GLY A 1 100 ? 29.292 -7.458 -11.331 1.00 60.94 100 GLY A N 1
ATOM 813 C CA . GLY A 1 100 ? 29.329 -8.519 -12.337 1.00 60.94 100 GLY A CA 1
ATOM 814 C C . GLY A 1 100 ? 30.765 -8.782 -12.786 1.00 60.94 100 GLY A C 1
ATOM 815 O O . GLY A 1 100 ? 31.601 -7.877 -12.756 1.00 60.94 100 GLY A O 1
ATOM 816 N N . TRP A 1 101 ? 31.069 -10.016 -13.189 1.00 58.69 101 TRP A N 1
ATOM 817 C CA . TRP A 1 101 ? 32.354 -10.326 -13.817 1.00 58.69 101 TRP A CA 1
ATOM 818 C C . TRP A 1 101 ? 32.356 -9.710 -15.221 1.00 58.69 101 TRP A C 1
ATOM 820 O O . TRP A 1 101 ? 31.578 -10.124 -16.079 1.00 58.69 101 TRP A O 1
ATOM 830 N N . VAL A 1 102 ? 33.179 -8.682 -15.427 1.00 60.16 102 VAL A N 1
ATOM 831 C CA . VAL A 1 102 ? 33.377 -8.048 -16.735 1.00 60.16 102 VAL A CA 1
ATOM 832 C C . VAL A 1 102 ? 34.733 -8.500 -17.243 1.00 60.16 102 VAL A C 1
ATOM 834 O O . VAL A 1 102 ? 35.763 -8.124 -16.676 1.00 60.16 102 VAL A O 1
ATOM 837 N N . ASP A 1 103 ? 34.732 -9.318 -18.290 1.00 59.62 103 ASP A N 1
ATOM 838 C CA . ASP A 1 103 ? 35.970 -9.697 -18.954 1.00 59.62 103 ASP A CA 1
ATOM 839 C C . ASP A 1 103 ? 36.455 -8.504 -19.793 1.00 59.62 103 ASP A C 1
ATOM 841 O O . ASP A 1 103 ? 35.729 -7.981 -20.639 1.00 59.62 103 ASP A O 1
ATOM 845 N N . LYS A 1 104 ? 37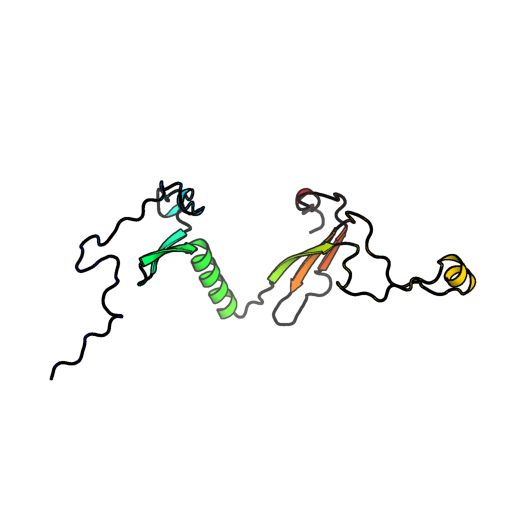.673 -8.025 -19.519 1.00 60.94 104 LYS A N 1
ATOM 846 C CA . LYS A 1 104 ? 38.295 -6.893 -20.227 1.00 60.94 104 LYS A CA 1
ATOM 847 C C . LYS A 1 104 ? 39.143 -7.337 -21.422 1.00 60.94 104 LYS A C 1
ATOM 849 O O . LYS A 1 104 ? 39.792 -6.490 -22.040 1.00 60.94 104 LYS A O 1
ATOM 854 N N . THR A 1 105 ? 39.208 -8.635 -21.725 1.00 58.38 105 THR A N 1
ATOM 855 C CA . THR A 1 105 ? 39.911 -9.120 -22.920 1.00 58.38 105 THR A CA 1
ATOM 856 C C . THR A 1 105 ? 39.307 -8.506 -24.181 1.00 58.38 105 THR A C 1
ATOM 858 O O . THR A 1 105 ? 38.106 -8.246 -24.262 1.00 58.38 105 THR A O 1
ATOM 861 N N . SER A 1 106 ? 40.166 -8.184 -25.155 1.00 58.00 106 SER A N 1
ATOM 862 C CA . SER A 1 106 ? 39.748 -7.466 -26.357 1.00 58.00 106 SER A CA 1
ATOM 863 C C . SER A 1 106 ? 38.583 -8.187 -27.035 1.00 58.00 106 SER A C 1
ATOM 865 O O . SER A 1 106 ? 38.638 -9.387 -27.319 1.00 58.00 106 SER A O 1
ATOM 867 N N . THR A 1 107 ? 37.526 -7.426 -27.311 1.00 60.41 107 THR A N 1
ATOM 868 C CA . THR A 1 107 ? 36.282 -7.895 -27.935 1.00 60.41 107 THR A CA 1
ATOM 869 C C . THR A 1 107 ? 36.530 -8.707 -29.207 1.00 60.41 107 THR A C 1
ATOM 871 O O . THR A 1 107 ? 35.765 -9.611 -29.519 1.00 60.41 107 THR A O 1
ATOM 874 N N . GLU A 1 108 ? 37.626 -8.441 -29.915 1.00 65.25 108 GLU A N 1
ATOM 875 C CA . GLU A 1 108 ? 38.020 -9.142 -31.138 1.00 65.25 108 GLU A CA 1
ATOM 876 C C . GLU A 1 108 ? 38.492 -10.589 -30.915 1.00 65.25 108 GLU A C 1
ATOM 878 O O . GLU A 1 108 ? 38.144 -11.468 -31.707 1.00 65.25 108 GLU A O 1
ATOM 883 N N . HIS A 1 109 ? 39.230 -10.884 -29.837 1.00 64.06 109 HIS A N 1
ATOM 884 C CA . HIS A 1 109 ? 39.621 -12.267 -29.531 1.00 64.06 109 HIS A CA 1
ATOM 885 C C . HIS A 1 109 ? 38.435 -13.086 -29.019 1.00 64.06 109 HIS A C 1
ATOM 887 O O . HIS A 1 109 ? 38.245 -14.218 -29.460 1.00 64.06 109 HIS A O 1
ATOM 893 N N . ALA A 1 110 ? 37.606 -12.498 -28.153 1.00 65.88 110 ALA A N 1
ATOM 894 C CA . ALA A 1 110 ? 36.406 -13.151 -27.640 1.00 65.88 110 ALA A CA 1
ATOM 895 C C . ALA A 1 110 ? 35.414 -13.488 -28.770 1.00 65.88 110 ALA A C 1
ATOM 897 O O . ALA A 1 110 ? 34.926 -14.614 -28.838 1.00 65.88 110 ALA A O 1
ATOM 898 N N . LYS A 1 111 ? 35.206 -12.571 -29.730 1.00 63.72 111 LYS A N 1
ATOM 899 C CA . LYS A 1 111 ? 34.380 -12.811 -30.929 1.00 63.72 111 LYS A CA 1
ATOM 900 C C . LYS A 1 111 ? 34.921 -13.936 -31.812 1.00 63.72 111 LYS A C 1
ATOM 902 O O . LYS A 1 111 ? 34.149 -14.787 -32.237 1.00 63.72 111 LYS A O 1
ATOM 907 N N . LYS A 1 112 ? 36.235 -13.971 -32.078 1.00 68.94 112 LYS A N 1
ATOM 908 C CA . LYS A 1 112 ? 36.858 -15.060 -32.860 1.00 68.94 112 LYS A CA 1
ATOM 909 C C . LYS A 1 112 ? 36.773 -16.420 -32.163 1.00 68.94 112 LYS A C 1
ATOM 911 O O . LYS A 1 112 ? 36.766 -17.439 -32.845 1.00 68.94 112 LYS A O 1
ATOM 916 N N . ALA A 1 113 ? 36.719 -16.430 -30.833 1.00 71.12 113 ALA A N 1
ATOM 917 C CA . ALA A 1 113 ? 36.657 -17.637 -30.015 1.00 71.12 113 ALA A CA 1
ATOM 918 C C . ALA A 1 113 ? 35.231 -18.020 -29.563 1.00 71.12 113 ALA A C 1
ATOM 920 O O . ALA A 1 113 ? 35.090 -18.977 -28.806 1.00 71.12 113 ALA A O 1
ATOM 921 N N . ASN A 1 114 ? 34.182 -17.306 -30.003 1.00 65.88 114 ASN A N 1
ATOM 922 C CA . ASN A 1 114 ? 32.795 -17.489 -29.536 1.00 65.88 114 ASN A CA 1
ATOM 923 C C . ASN A 1 114 ? 32.620 -17.387 -28.002 1.00 65.88 114 ASN A C 1
ATOM 925 O O . ASN A 1 114 ? 31.749 -18.027 -27.413 1.00 65.88 114 ASN A O 1
ATOM 929 N N . LEU A 1 115 ? 33.437 -16.570 -27.336 1.00 63.12 115 LEU A N 1
ATOM 930 C CA . LEU A 1 115 ? 33.370 -16.339 -25.892 1.00 63.12 115 LEU A CA 1
ATOM 931 C C . LEU A 1 115 ? 32.564 -15.072 -25.576 1.00 63.12 115 LEU A C 1
ATOM 933 O O . LEU A 1 115 ? 32.610 -14.084 -26.309 1.00 63.12 115 LEU A O 1
ATOM 937 N N . THR A 1 116 ? 31.835 -15.087 -24.457 1.00 61.19 116 THR A N 1
ATOM 938 C CA . THR A 1 116 ? 31.103 -13.912 -23.950 1.00 61.19 116 THR A CA 1
ATOM 939 C C . THR A 1 116 ? 32.034 -13.079 -23.067 1.00 61.19 116 THR A C 1
ATOM 941 O O . THR A 1 116 ? 32.717 -13.650 -22.220 1.00 61.19 116 THR A O 1
ATOM 944 N N . THR A 1 117 ? 32.023 -11.748 -23.178 1.00 62.06 117 THR A N 1
ATOM 945 C CA . THR A 1 117 ? 32.833 -10.854 -22.322 1.00 62.06 117 THR A CA 1
ATOM 946 C C . THR A 1 117 ? 32.146 -10.491 -20.992 1.00 62.06 117 THR A C 1
ATOM 948 O O . THR A 1 117 ? 32.453 -9.471 -20.374 1.00 62.06 117 THR A O 1
ATOM 951 N N . GLY A 1 118 ? 31.191 -11.313 -20.548 1.00 62.19 118 GLY A N 1
ATOM 952 C CA . GLY A 1 118 ? 30.322 -11.036 -19.403 1.00 62.19 118 GLY A CA 1
ATOM 953 C C . GLY A 1 118 ? 29.055 -10.256 -19.774 1.00 62.19 118 GLY A C 1
ATOM 954 O O . GLY A 1 118 ? 28.835 -9.895 -20.932 1.00 62.19 118 GLY A O 1
ATOM 955 N N . LEU A 1 119 ? 28.194 -10.022 -18.776 1.00 58.00 119 LEU A N 1
ATOM 956 C CA . LEU A 1 119 ? 26.965 -9.242 -18.944 1.00 58.00 119 LEU A CA 1
ATOM 957 C C . LEU A 1 119 ? 27.330 -7.773 -19.213 1.00 58.00 119 LEU A C 1
ATOM 959 O O . LEU A 1 119 ? 28.029 -7.174 -18.388 1.00 58.00 119 LEU A O 1
ATOM 963 N N . PRO A 1 120 ? 26.881 -7.173 -20.330 1.00 55.62 120 PRO A N 1
ATOM 964 C CA . PRO A 1 120 ? 27.106 -5.758 -20.569 1.00 55.62 120 PRO A CA 1
ATOM 965 C C . PRO A 1 120 ? 26.443 -4.950 -19.454 1.00 55.62 120 PRO A C 1
ATOM 967 O O . PRO A 1 120 ? 25.324 -5.244 -19.030 1.00 55.62 120 PRO A O 1
ATOM 970 N N . ASN A 1 121 ? 27.142 -3.925 -18.969 1.00 53.00 121 ASN A N 1
ATOM 971 C CA . ASN A 1 121 ? 26.522 -2.953 -18.082 1.00 53.00 121 ASN A CA 1
ATOM 972 C C . ASN A 1 121 ? 25.411 -2.258 -18.888 1.00 53.00 121 ASN A C 1
ATOM 974 O O . ASN A 1 121 ? 25.703 -1.824 -20.007 1.00 53.00 121 ASN A O 1
ATOM 978 N N . PRO A 1 122 ? 24.170 -2.160 -18.384 1.00 53.94 122 PRO A N 1
ATOM 979 C CA . PRO A 1 122 ? 23.089 -1.526 -19.131 1.00 53.94 122 PRO A CA 1
ATOM 980 C C . PRO A 1 122 ? 23.485 -0.086 -19.470 1.00 53.94 122 PRO A C 1
ATOM 982 O O . PRO A 1 122 ? 23.749 0.736 -18.588 1.00 53.94 122 PRO A O 1
ATOM 985 N N . SER A 1 123 ? 23.593 0.212 -20.761 1.00 48.22 123 SER A N 1
ATOM 986 C CA . SER A 1 123 ? 23.994 1.523 -21.260 1.00 48.22 123 SER A CA 1
ATOM 987 C C . SER A 1 123 ? 22.756 2.284 -21.719 1.00 48.22 123 SER A C 1
ATOM 989 O O . SER A 1 123 ? 22.468 2.348 -22.911 1.00 48.22 123 SER A O 1
ATOM 991 N N . GLY A 1 124 ? 22.026 2.883 -20.777 1.00 51.75 124 GLY A N 1
ATOM 992 C CA . GLY A 1 124 ? 20.946 3.820 -21.090 1.00 51.75 124 GLY A CA 1
ATOM 993 C C . GLY A 1 124 ? 19.733 3.724 -20.169 1.00 51.75 124 GLY A C 1
ATOM 994 O O . GLY A 1 124 ? 19.586 2.780 -19.399 1.00 51.75 124 GLY A O 1
ATOM 995 N N . LYS A 1 125 ? 18.850 4.730 -20.266 1.00 56.91 125 LYS A N 1
ATOM 996 C CA . LYS A 1 125 ? 17.469 4.698 -19.752 1.00 56.91 125 LYS A CA 1
ATOM 997 C C . LYS A 1 125 ? 16.686 3.621 -20.512 1.00 56.91 125 LYS A C 1
ATOM 999 O O . LYS A 1 125 ? 15.930 3.927 -21.430 1.00 56.91 125 LYS A O 1
ATOM 1004 N N . GLU A 1 126 ? 16.939 2.361 -20.204 1.00 64.25 126 GLU A N 1
ATOM 1005 C CA . GLU A 1 126 ? 16.235 1.250 -20.828 1.00 64.25 126 GLU A CA 1
ATOM 1006 C C . GLU A 1 126 ? 14.839 1.091 -20.203 1.00 64.25 126 GLU A C 1
ATOM 1008 O O . GLU A 1 126 ? 14.607 1.453 -19.048 1.00 64.25 126 GLU A O 1
ATOM 1013 N N . GLY A 1 127 ? 13.878 0.642 -21.017 1.00 70.88 127 GLY A N 1
ATOM 1014 C CA . GLY A 1 127 ? 12.454 0.605 -20.658 1.00 70.88 127 GLY A CA 1
ATOM 1015 C C . GLY A 1 127 ? 12.151 -0.220 -19.403 1.00 70.88 127 GLY A C 1
ATOM 1016 O O . GLY A 1 127 ? 12.945 -1.056 -18.979 1.00 70.88 127 GLY A O 1
ATOM 1017 N N . ARG A 1 128 ? 10.979 -0.008 -18.804 1.00 79.81 128 ARG A N 1
ATOM 1018 C CA . ARG A 1 128 ? 10.519 -0.780 -17.640 1.00 79.81 128 ARG A CA 1
ATOM 1019 C C . ARG A 1 128 ? 9.636 -1.934 -18.097 1.00 79.81 128 ARG A C 1
ATOM 1021 O O . ARG A 1 128 ? 8.841 -1.769 -19.013 1.00 79.81 128 ARG A O 1
ATOM 1028 N N . LEU A 1 129 ? 9.763 -3.090 -17.465 1.00 86.06 129 LEU A N 1
ATOM 1029 C CA . LEU A 1 129 ? 8.705 -4.089 -17.431 1.00 86.06 129 LEU A CA 1
ATOM 1030 C C . LEU A 1 129 ? 7.761 -3.711 -16.304 1.00 86.06 129 LEU A C 1
ATOM 1032 O O . LEU A 1 129 ? 8.217 -3.505 -15.181 1.00 86.06 129 LEU A O 1
ATOM 1036 N N . ILE A 1 130 ? 6.478 -3.622 -16.608 1.00 86.56 130 ILE A N 1
ATOM 1037 C CA . ILE A 1 130 ? 5.432 -3.483 -15.610 1.00 86.56 130 ILE A CA 1
ATOM 1038 C C . ILE A 1 130 ? 4.807 -4.854 -15.410 1.00 86.56 130 ILE A C 1
ATOM 1040 O O . ILE A 1 130 ? 4.558 -5.570 -16.379 1.00 86.56 130 ILE A O 1
ATOM 1044 N N . ILE A 1 131 ? 4.644 -5.239 -14.151 1.00 90.00 131 ILE A N 1
ATOM 1045 C CA . ILE A 1 131 ? 4.193 -6.560 -13.733 1.00 90.00 131 ILE A CA 1
ATOM 1046 C C . ILE A 1 131 ? 3.013 -6.353 -12.792 1.00 90.00 131 ILE A C 1
ATOM 1048 O O . ILE A 1 131 ? 3.181 -5.787 -11.711 1.00 90.00 131 ILE A O 1
ATOM 1052 N N . THR A 1 132 ? 1.852 -6.868 -13.171 1.00 92.81 132 THR A N 1
ATOM 1053 C CA . THR A 1 132 ? 0.658 -6.909 -12.323 1.00 92.81 132 THR A CA 1
ATOM 1054 C C . THR A 1 132 ? 0.296 -8.362 -12.080 1.00 92.81 132 THR A C 1
ATOM 1056 O O . THR A 1 132 ? 0.317 -9.175 -12.999 1.00 92.81 132 THR A O 1
ATOM 1059 N N . HIS A 1 133 ? 0.002 -8.727 -10.835 1.00 94.94 133 HIS A N 1
ATOM 1060 C CA . HIS A 1 133 ? -0.379 -10.101 -10.515 1.00 94.94 133 HIS A CA 1
ATOM 1061 C C . HIS A 1 133 ? -1.286 -10.147 -9.288 1.00 94.94 133 HIS A C 1
ATOM 1063 O O . HIS A 1 133 ? -1.138 -9.341 -8.366 1.00 94.94 133 HIS A O 1
ATOM 1069 N N . CYS A 1 134 ? -2.178 -11.140 -9.237 1.00 96.00 134 CYS A N 1
ATOM 1070 C CA . CYS A 1 134 ? -2.920 -11.484 -8.026 1.00 96.00 134 CYS A CA 1
ATOM 1071 C C . CYS A 1 134 ? -2.519 -12.839 -7.410 1.00 96.00 134 CYS A C 1
ATOM 1073 O O . CYS A 1 134 ? -2.116 -13.773 -8.109 1.00 96.00 134 CYS A O 1
ATOM 1075 N N . GLY A 1 135 ? -2.630 -12.948 -6.087 1.00 96.25 135 GLY A N 1
ATOM 1076 C CA . GLY A 1 135 ? -2.337 -14.163 -5.326 1.00 96.25 135 GLY A CA 1
ATOM 1077 C C . GLY A 1 135 ? -2.986 -14.157 -3.945 1.00 96.25 135 GLY A C 1
ATOM 1078 O O . GLY A 1 135 ? -3.445 -13.120 -3.470 1.00 96.25 135 GLY A O 1
ATOM 1079 N N . ASN A 1 136 ? -3.040 -15.309 -3.290 1.00 95.00 136 ASN A N 1
ATOM 1080 C CA . ASN A 1 136 ? -3.525 -15.469 -1.918 1.00 95.00 136 ASN A CA 1
ATOM 1081 C C . ASN A 1 136 ? -2.461 -16.178 -1.054 1.00 95.00 136 ASN A C 1
ATOM 1083 O O . ASN A 1 136 ? -1.278 -16.188 -1.390 1.00 95.00 136 ASN A O 1
ATOM 1087 N N . GLU A 1 137 ? -2.870 -16.742 0.083 1.00 93.75 137 GLU A N 1
ATOM 1088 C CA . GLU A 1 137 ? -1.982 -17.515 0.963 1.00 93.75 137 GLU A CA 1
ATOM 1089 C C . GLU A 1 137 ? -1.443 -18.811 0.335 1.00 93.75 137 GLU A C 1
ATOM 1091 O O . GLU A 1 137 ? -0.388 -19.282 0.754 1.00 93.75 137 GLU A O 1
ATOM 1096 N N . ASP A 1 138 ? -2.099 -19.326 -0.709 1.00 95.31 138 ASP A N 1
ATOM 1097 C CA . ASP A 1 138 ? -1.678 -20.516 -1.459 1.00 95.31 138 ASP A CA 1
ATOM 1098 C C . ASP A 1 138 ? -0.723 -20.178 -2.618 1.00 95.31 138 ASP A C 1
ATOM 1100 O O . ASP A 1 138 ? -0.218 -21.070 -3.302 1.00 95.31 138 ASP A O 1
ATOM 1104 N N . GLY A 1 139 ? -0.450 -18.889 -2.839 1.00 95.38 139 GLY A N 1
ATOM 1105 C CA . GLY A 1 139 ? 0.451 -18.393 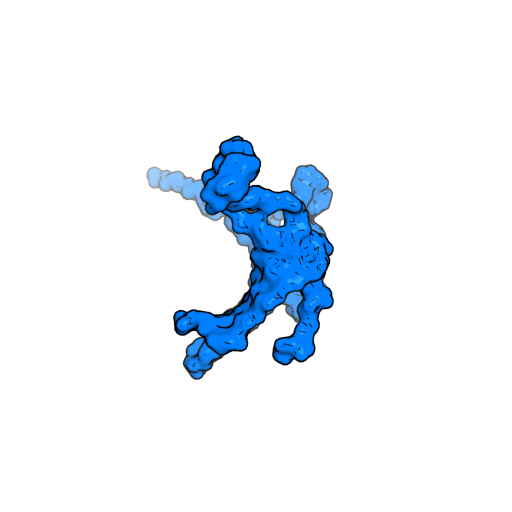-3.872 1.00 95.38 139 GLY A CA 1
ATOM 1106 C C . GLY A 1 139 ? -0.254 -17.617 -4.981 1.00 95.38 139 GLY A C 1
ATOM 1107 O O . GLY A 1 139 ? -1.345 -17.069 -4.819 1.00 95.38 139 GLY A O 1
ATOM 1108 N N . PHE A 1 140 ? 0.428 -17.506 -6.117 1.00 96.19 140 PHE A N 1
ATOM 1109 C CA . PHE A 1 140 ? -0.044 -16.750 -7.272 1.00 96.19 140 PHE A CA 1
ATOM 1110 C C . PHE A 1 140 ? -1.087 -17.525 -8.078 1.00 96.19 140 PHE A C 1
ATOM 1112 O O . PHE A 1 140 ? -0.944 -18.725 -8.310 1.00 96.19 140 PHE A O 1
ATOM 1119 N N . ILE A 1 141 ? -2.117 -16.821 -8.553 1.00 95.88 141 ILE A N 1
ATOM 1120 C CA . ILE A 1 141 ? -3.173 -17.427 -9.367 1.00 95.88 141 ILE A CA 1
ATOM 1121 C C . ILE A 1 141 ? -2.680 -17.625 -10.795 1.00 95.88 141 ILE A C 1
ATOM 1123 O O . ILE A 1 141 ? -2.299 -16.676 -11.476 1.00 95.88 141 ILE A O 1
ATOM 1127 N N . THR A 1 142 ? -2.687 -18.870 -11.267 1.00 95.50 142 THR A N 1
ATOM 1128 C CA . THR A 1 142 ? -2.265 -19.190 -12.633 1.00 95.50 142 THR A CA 1
ATOM 1129 C C . THR A 1 142 ? -3.060 -18.368 -13.649 1.00 95.50 142 THR A C 1
ATOM 1131 O O . THR A 1 142 ? -4.279 -18.271 -13.545 1.00 95.50 142 THR A O 1
ATOM 1134 N N . ALA A 1 143 ? -2.357 -17.791 -14.628 1.00 92.00 143 ALA A N 1
ATOM 1135 C CA . ALA A 1 143 ? -2.911 -16.923 -15.673 1.00 92.00 143 ALA A CA 1
ATOM 1136 C C . ALA A 1 143 ? -3.530 -15.589 -15.197 1.00 92.00 143 ALA A C 1
ATOM 1138 O O . ALA A 1 143 ? -4.142 -14.901 -16.001 1.00 92.00 143 ALA A O 1
ATOM 1139 N N . ALA A 1 144 ? -3.333 -15.186 -13.935 1.00 92.06 144 ALA A N 1
ATOM 1140 C CA . ALA A 1 144 ? -3.733 -13.862 -13.438 1.00 92.06 144 ALA A CA 1
ATOM 1141 C C . ALA A 1 144 ? -2.602 -12.814 -13.480 1.00 92.06 144 ALA A C 1
ATOM 1143 O O . ALA A 1 144 ? -2.749 -11.723 -12.929 1.00 92.06 144 ALA A O 1
ATOM 1144 N N . GLY A 1 145 ? -1.443 -13.189 -14.023 1.00 91.88 145 GLY A N 1
ATOM 1145 C CA . GLY A 1 145 ? -0.272 -12.330 -14.133 1.00 91.88 145 GLY A CA 1
ATOM 1146 C C . GLY A 1 145 ? -0.174 -11.704 -15.516 1.00 91.88 145 GLY A C 1
ATOM 1147 O O . GLY A 1 145 ? -0.232 -12.413 -16.519 1.00 91.88 145 GLY A O 1
ATOM 1148 N N . GLU A 1 146 ? 0.058 -10.398 -15.551 1.00 90.56 146 GLU A N 1
ATOM 1149 C CA . GLU A 1 146 ? 0.286 -9.629 -16.767 1.00 90.56 146 GLU A CA 1
ATOM 1150 C C . GLU A 1 146 ? 1.642 -8.941 -16.702 1.00 90.56 146 GLU A C 1
ATOM 1152 O O . GLU A 1 146 ? 2.032 -8.371 -15.679 1.00 90.56 146 GLU A O 1
ATOM 1157 N N . VAL A 1 147 ? 2.377 -9.013 -17.810 1.00 89.25 147 VAL A N 1
ATOM 1158 C CA . VAL A 1 147 ? 3.673 -8.360 -17.957 1.00 89.25 147 VAL A CA 1
ATOM 1159 C C . VAL A 1 147 ? 3.710 -7.663 -19.299 1.00 89.25 147 VAL A C 1
ATOM 1161 O O . VAL A 1 147 ? 3.602 -8.311 -20.340 1.00 89.25 147 VAL A O 1
ATOM 1164 N N . PHE A 1 148 ? 3.930 -6.354 -19.289 1.00 85.81 148 PHE A N 1
ATOM 1165 C CA . PHE A 1 148 ? 4.164 -5.598 -20.512 1.00 85.81 148 PHE A CA 1
ATOM 1166 C C . PHE A 1 148 ? 5.341 -4.648 -20.351 1.00 85.81 148 PHE A C 1
ATOM 1168 O O . PHE A 1 148 ? 5.807 -4.343 -19.252 1.00 85.81 148 PHE A O 1
ATOM 1175 N N . ARG A 1 149 ? 5.870 -4.201 -21.486 1.00 83.94 149 ARG A N 1
ATOM 1176 C CA . ARG A 1 149 ? 6.988 -3.269 -21.529 1.00 83.94 149 ARG A CA 1
ATOM 1177 C C . ARG A 1 149 ? 6.449 -1.851 -21.643 1.00 83.94 149 ARG A C 1
ATOM 1179 O O . ARG A 1 149 ? 5.807 -1.533 -22.638 1.00 83.94 149 ARG A O 1
ATOM 1186 N N . ALA A 1 150 ? 6.776 -1.008 -20.670 1.00 79.31 150 ALA A N 1
ATOM 1187 C CA . ALA A 1 150 ? 6.524 0.419 -20.745 1.00 79.31 150 ALA A CA 1
ATOM 1188 C C . ALA A 1 150 ? 7.269 1.009 -21.950 1.00 79.31 150 ALA A C 1
ATOM 1190 O O . ALA A 1 150 ? 8.475 0.800 -22.142 1.00 79.31 150 ALA A O 1
ATOM 1191 N N . THR A 1 151 ? 6.521 1.733 -22.765 1.00 70.81 151 THR A N 1
ATOM 1192 C CA . THR A 1 151 ? 6.957 2.376 -24.000 1.00 70.81 151 THR A CA 1
ATOM 1193 C C . THR A 1 151 ? 7.599 3.733 -23.726 1.00 70.81 151 THR A C 1
ATOM 1195 O O . THR A 1 151 ? 8.569 4.096 -24.397 1.00 70.81 151 THR A O 1
ATOM 1198 N N . LYS A 1 152 ? 7.157 4.461 -22.691 1.00 65.31 152 LYS A N 1
ATOM 1199 C CA . LYS A 1 152 ? 7.813 5.692 -22.237 1.00 65.31 152 LYS A CA 1
ATOM 1200 C C . LYS A 1 152 ? 9.028 5.359 -21.364 1.00 65.31 152 LYS A C 1
ATOM 1202 O O . LYS A 1 152 ? 8.927 4.803 -20.275 1.00 65.31 152 LYS A O 1
ATOM 1207 N N . GLY A 1 153 ? 10.212 5.787 -21.810 1.00 56.41 153 GLY A N 1
ATOM 1208 C CA . GLY A 1 153 ? 11.465 5.669 -21.046 1.00 56.41 153 GLY A CA 1
ATOM 1209 C C . GLY A 1 153 ? 11.571 6.609 -19.831 1.00 56.41 153 GLY A C 1
ATOM 1210 O O . GLY A 1 153 ? 12.531 6.524 -19.064 1.00 56.41 153 GLY A O 1
ATOM 1211 N N . THR A 1 154 ? 10.612 7.524 -19.647 1.00 54.75 154 THR A N 1
ATOM 1212 C CA . THR A 1 154 ? 10.528 8.456 -18.512 1.00 54.75 154 THR A CA 1
ATOM 1213 C C . THR A 1 154 ? 9.074 8.835 -18.239 1.00 54.75 154 THR A C 1
ATOM 1215 O O . THR A 1 154 ? 8.382 9.225 -19.176 1.00 54.75 154 THR A O 1
ATOM 1218 N N . GLY A 1 155 ? 8.647 8.813 -16.974 1.00 63.44 155 GLY A N 1
ATOM 1219 C CA . GLY A 1 155 ? 7.324 9.287 -16.555 1.00 63.44 155 GLY A CA 1
ATOM 1220 C C . GLY A 1 155 ? 6.510 8.245 -15.794 1.00 63.44 155 GLY A C 1
ATOM 1221 O O . GLY A 1 155 ? 7.037 7.202 -15.393 1.00 63.44 155 GLY A O 1
ATOM 1222 N N . ASP A 1 156 ? 5.245 8.589 -15.576 1.00 66.06 156 ASP A N 1
ATOM 1223 C CA . ASP A 1 156 ? 4.221 7.700 -15.047 1.00 66.06 156 ASP A CA 1
ATOM 1224 C C . ASP A 1 156 ? 3.750 6.734 -16.153 1.00 66.06 156 ASP A C 1
ATOM 1226 O O . ASP A 1 156 ? 3.428 7.174 -17.257 1.00 66.06 156 ASP A O 1
ATOM 1230 N N . TYR A 1 157 ? 3.769 5.425 -15.884 1.00 72.50 157 TYR A N 1
ATOM 1231 C CA . TYR A 1 157 ? 3.328 4.394 -16.831 1.00 72.50 157 TYR A CA 1
ATOM 1232 C C . TYR A 1 157 ? 1.839 4.058 -16.685 1.00 72.50 157 TYR A C 1
ATOM 1234 O O . TYR A 1 157 ? 1.329 3.298 -17.503 1.00 72.50 157 TYR A O 1
ATOM 1242 N N . HIS A 1 158 ? 1.135 4.617 -15.690 1.00 73.25 158 HIS A N 1
ATOM 1243 C CA . HIS A 1 158 ? -0.299 4.368 -15.508 1.00 73.25 158 HIS A CA 1
ATOM 1244 C C . HIS A 1 158 ? -1.123 4.778 -16.746 1.00 73.25 158 HIS A C 1
ATOM 1246 O O . HIS A 1 158 ? -2.131 4.146 -17.032 1.00 73.25 158 HIS A O 1
ATOM 1252 N N . ASP A 1 159 ? -0.666 5.761 -17.535 1.00 69.38 159 ASP A N 1
ATOM 1253 C CA . ASP A 1 159 ? -1.301 6.150 -18.810 1.00 69.38 159 ASP A CA 1
ATOM 1254 C C . ASP A 1 159 ? -1.228 5.065 -19.900 1.00 69.38 159 ASP A C 1
ATOM 1256 O O . ASP A 1 159 ? -1.956 5.128 -20.889 1.00 69.38 159 ASP A O 1
ATOM 1260 N N . GLU A 1 160 ? -0.285 4.127 -19.781 1.00 70.12 160 GLU A N 1
ATOM 1261 C CA . GLU A 1 160 ? -0.083 3.029 -20.735 1.00 70.12 160 GLU A CA 1
ATOM 1262 C C . GLU A 1 160 ? -0.850 1.766 -20.337 1.00 70.12 160 GLU A C 1
ATOM 1264 O O . GLU A 1 160 ? -0.878 0.806 -21.103 1.00 70.12 160 GLU A O 1
ATOM 1269 N N . MET A 1 161 ? -1.471 1.763 -19.155 1.00 70.56 161 MET A N 1
ATOM 1270 C CA . MET A 1 161 ? -2.406 0.724 -18.754 1.00 70.56 161 MET A CA 1
ATOM 1271 C C . MET A 1 161 ? -3.805 1.095 -19.220 1.00 70.56 161 MET A C 1
ATOM 1273 O O . MET A 1 161 ? -4.435 2.004 -18.679 1.00 70.56 161 MET A O 1
ATOM 1277 N N . ASP A 1 162 ? -4.325 0.368 -20.200 1.00 64.50 162 ASP A N 1
ATOM 1278 C CA . ASP A 1 162 ? -5.745 0.385 -20.493 1.00 64.50 162 ASP A CA 1
ATOM 1279 C C . ASP A 1 162 ? -6.455 -0.722 -19.703 1.00 64.50 162 ASP A C 1
ATOM 1281 O O . ASP A 1 162 ? -6.114 -1.897 -19.752 1.00 64.50 162 ASP A O 1
ATOM 1285 N N . GLY A 1 163 ? -7.525 -0.365 -18.991 1.00 53.41 163 GLY A N 1
ATOM 1286 C CA . GLY A 1 163 ? -8.409 -1.358 -18.367 1.00 53.41 163 GLY A CA 1
ATOM 1287 C C . GLY A 1 163 ? -9.218 -2.184 -19.378 1.00 53.41 163 GLY A C 1
ATOM 1288 O O . GLY A 1 163 ? -10.126 -2.897 -18.974 1.00 53.41 163 GLY A O 1
ATOM 1289 N N . ALA A 1 164 ? -8.949 -2.040 -20.682 1.00 52.72 164 ALA A N 1
ATOM 1290 C CA . ALA A 1 164 ? -9.597 -2.779 -21.764 1.00 52.72 164 ALA A CA 1
ATOM 1291 C C . ALA A 1 164 ? -8.992 -4.176 -21.980 1.00 52.72 164 ALA A C 1
ATOM 1293 O O . ALA A 1 164 ? -9.610 -4.998 -22.655 1.00 52.72 164 ALA A O 1
ATOM 1294 N N . ASN A 1 165 ? -7.813 -4.434 -21.407 1.00 44.12 165 ASN A N 1
ATOM 1295 C CA . ASN A 1 165 ? -7.181 -5.751 -21.388 1.00 44.12 165 ASN A CA 1
ATOM 1296 C C . ASN A 1 165 ? -7.371 -6.497 -20.047 1.00 44.12 165 ASN A C 1
ATOM 1298 O O . ASN A 1 165 ? -6.852 -7.600 -19.919 1.00 44.12 165 ASN A O 1
ATOM 1302 N N . LEU A 1 166 ? -8.134 -5.930 -19.092 1.00 42.22 166 LEU A N 1
ATOM 1303 C CA . LEU A 1 166 ? -8.517 -6.555 -17.810 1.00 42.22 166 LEU A CA 1
ATOM 1304 C C . LEU A 1 166 ? -9.863 -7.294 -17.874 1.00 42.22 166 LEU A C 1
ATOM 1306 O O . LEU A 1 166 ? -10.793 -6.789 -18.546 1.00 42.22 166 LEU A O 1
#

Sequence (166 aa):
MGRPADPRSDRQAIDGGRVCFLVDGADTMMPSWMTYVQCARHEQEQNLDMLLLPEGSLYYRVTKCRRKYLRQFKDVRRHGRPIFYTSET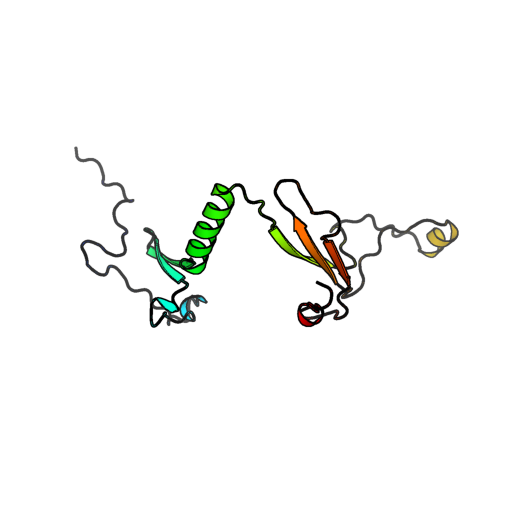WANAGHTVSRGWVDKTSTEHAKKANLTTGLPNPSGKEGRLIITHCGNEDGFITAAGEVFRATKGTGDYHDEMDGANL

Organism: Rhipicephalus microplus (NCBI:txid6941)